Protein AF-A0A527Y9M3-F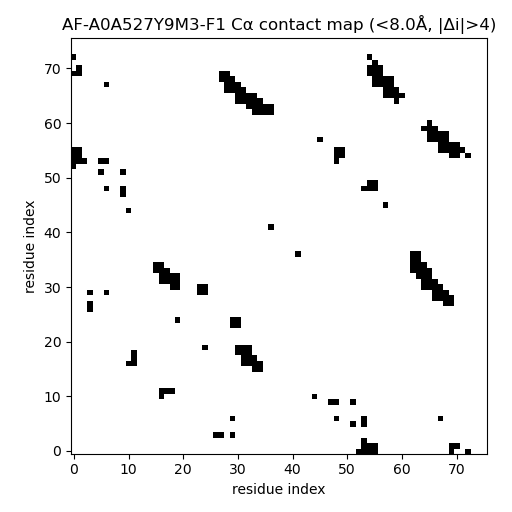1 (afdb_monomer)

Foldseek 3Di:
DDDPVLLCVLQVVDPQKAWDDPVPDDPFKTKIWHAQDDPVNVVVSVVSCVVSVAQWDWDDDPRTIIMIGRPPPPPD

Mean predicted aligned error: 4.99 Å

Sequence (76 aa):
GWSLEKVDAVLGSLKDTVRQPDGYQHAFKSSWYLLDASPETLASIERALAEAGLSVTMVYSSGRDLDILPRSADKG

pLDDT: mean 85.1, std 11.39, range [38.97, 92.88]

Solvent-accessible surface area (backbone atoms only — not comparable to full-atom values): 4392 Å² total; per-residue (Å²): 77,76,52,70,71,58,52,47,55,59,46,66,68,39,90,67,46,42,79,50,62,71,92,66,48,46,103,68,33,48,40,29,36,34,68,72,66,48,72,69,55,51,52,51,51,53,45,53,41,46,74,73,53,37,36,61,40,81,45,78,43,96,61,27,44,34,36,43,28,54,39,76,70,78,84,122

Structure (mmCIF, N/CA/C/O backbone):
data_AF-A0A527Y9M3-F1
#
_entry.id   AF-A0A527Y9M3-F1
#
loop_
_atom_site.group_PDB
_atom_site.id
_atom_site.type_symbol
_atom_site.label_atom_id
_atom_site.label_alt_id
_atom_site.label_comp_id
_atom_site.label_asym_id
_atom_site.label_entity_id
_atom_site.label_seq_id
_atom_site.pdbx_PDB_ins_code
_atom_site.Cartn_x
_atom_site.Cartn_y
_atom_site.Cartn_z
_atom_site.occupancy
_atom_site.B_iso_or_equiv
_atom_site.auth_seq_id
_atom_site.auth_comp_id
_atom_site.auth_asym_id
_atom_site.auth_atom_id
_atom_site.pdbx_PDB_model_num
ATOM 1 N N . GLY A 1 1 ? 13.536 -3.842 4.212 1.00 75.94 1 GLY A N 1
ATOM 2 C CA . GLY A 1 1 ? 13.947 -3.496 2.826 1.00 75.94 1 GLY A CA 1
ATOM 3 C C . GLY A 1 1 ? 12.731 -3.338 1.922 1.00 75.94 1 GLY A C 1
ATOM 4 O O . GLY A 1 1 ? 11.643 -3.688 2.354 1.00 75.94 1 GLY A O 1
ATOM 5 N N . TRP A 1 2 ? 12.874 -2.814 0.699 1.00 83.19 2 TRP A N 1
ATOM 6 C CA . TRP A 1 2 ? 11.780 -2.724 -0.291 1.00 83.19 2 TRP A CA 1
ATOM 7 C C . TRP A 1 2 ? 11.772 -3.946 -1.213 1.00 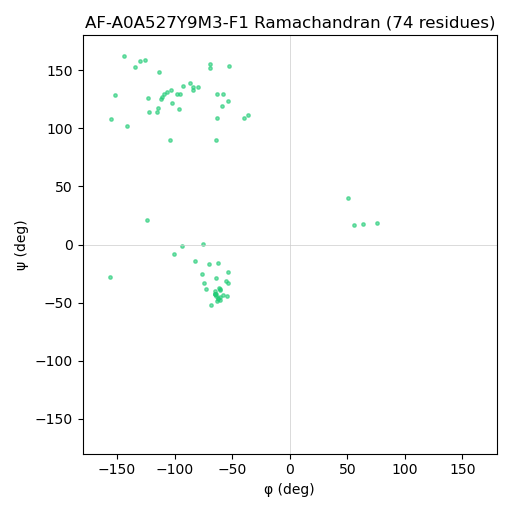83.19 2 TRP A C 1
ATOM 9 O O . TRP A 1 2 ? 12.827 -4.366 -1.686 1.00 83.19 2 TRP A O 1
ATOM 19 N N . SER A 1 3 ? 10.600 -4.521 -1.486 1.00 87.56 3 SER A N 1
ATOM 20 C CA . SER A 1 3 ? 10.439 -5.581 -2.489 1.00 87.56 3 SER A CA 1
ATOM 21 C C . SER A 1 3 ? 9.001 -5.603 -2.996 1.00 87.56 3 SER A C 1
ATOM 23 O O . SER A 1 3 ? 8.110 -6.040 -2.271 1.00 87.56 3 SER A O 1
ATOM 25 N N . LEU A 1 4 ? 8.783 -5.166 -4.240 1.00 84.94 4 LEU A N 1
ATOM 26 C CA . LEU A 1 4 ? 7.460 -5.187 -4.879 1.00 84.94 4 LEU A CA 1
ATOM 27 C C . LEU A 1 4 ? 6.838 -6.583 -4.857 1.00 84.94 4 LEU A C 1
ATOM 29 O O . LEU A 1 4 ? 5.684 -6.727 -4.487 1.00 84.94 4 LEU A O 1
ATOM 33 N N . GLU A 1 5 ? 7.625 -7.609 -5.168 1.00 87.88 5 GLU A N 1
ATOM 34 C CA . GLU A 1 5 ? 7.159 -8.998 -5.204 1.00 87.88 5 GLU A CA 1
ATOM 35 C C . GLU A 1 5 ? 6.630 -9.475 -3.840 1.00 87.88 5 GLU A C 1
ATOM 37 O O . GLU A 1 5 ? 5.601 -10.138 -3.759 1.00 87.88 5 GLU A O 1
ATOM 42 N N . LYS A 1 6 ? 7.278 -9.065 -2.742 1.00 89.75 6 LYS A N 1
ATOM 43 C CA . LYS A 1 6 ? 6.807 -9.381 -1.387 1.00 89.75 6 LYS A CA 1
ATOM 44 C C . LYS A 1 6 ? 5.565 -8.578 -1.007 1.00 89.75 6 LYS A C 1
ATOM 46 O O . LYS A 1 6 ? 4.693 -9.117 -0.337 1.00 89.75 6 LYS A O 1
ATOM 51 N N . VAL A 1 7 ? 5.488 -7.307 -1.412 1.00 90.56 7 VAL A N 1
ATOM 52 C CA . VAL A 1 7 ? 4.284 -6.483 -1.211 1.00 90.56 7 VAL A CA 1
ATOM 53 C C . VAL A 1 7 ? 3.097 -7.126 -1.928 1.00 90.56 7 VAL A C 1
ATOM 55 O O . VAL A 1 7 ? 2.041 -7.280 -1.324 1.00 90.56 7 VAL A O 1
ATOM 58 N N . ASP A 1 8 ? 3.297 -7.567 -3.170 1.00 88.81 8 ASP A N 1
ATOM 59 C CA . ASP A 1 8 ? 2.282 -8.239 -3.980 1.00 88.81 8 ASP A CA 1
ATOM 60 C C . ASP A 1 8 ? 1.867 -9.585 -3.382 1.00 88.81 8 ASP A C 1
ATOM 62 O O . ASP A 1 8 ? 0.683 -9.881 -3.309 1.00 88.81 8 ASP A O 1
ATOM 66 N N . ALA A 1 9 ? 2.810 -10.365 -2.848 1.00 90.69 9 ALA A N 1
ATOM 67 C CA . ALA A 1 9 ? 2.495 -11.619 -2.168 1.00 90.69 9 ALA A CA 1
ATOM 68 C C . ALA A 1 9 ? 1.668 -11.410 -0.885 1.00 90.69 9 ALA A C 1
ATOM 70 O O . ALA A 1 9 ? 0.711 -12.148 -0.638 1.00 90.69 9 ALA A O 1
ATOM 71 N N . VAL A 1 10 ? 2.015 -10.406 -0.070 1.00 90.94 10 VAL A N 1
ATOM 72 C CA . VAL A 1 10 ? 1.286 -10.090 1.171 1.00 90.94 10 VAL A CA 1
ATOM 73 C C . VAL A 1 10 ? -0.107 -9.557 0.848 1.00 90.94 10 VAL A C 1
ATOM 75 O O . VAL A 1 10 ? -1.093 -10.089 1.351 1.00 90.94 10 VAL A O 1
ATOM 78 N N . LEU A 1 11 ? -0.200 -8.539 -0.011 1.00 89.38 11 LEU A N 1
ATOM 79 C CA . LEU A 1 11 ? -1.474 -7.906 -0.342 1.00 89.38 11 LEU A CA 1
ATOM 80 C C . LEU A 1 11 ? -2.336 -8.772 -1.256 1.00 89.38 11 LEU A C 1
ATOM 82 O O . LEU A 1 11 ? -3.544 -8.775 -1.094 1.00 89.38 11 LEU A O 1
ATOM 86 N N . GLY A 1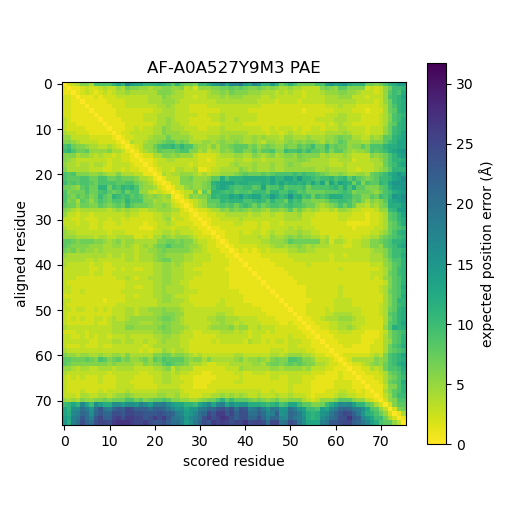 12 ? -1.762 -9.554 -2.163 1.00 87.00 12 GLY A N 1
ATOM 87 C CA . GLY A 1 12 ? -2.503 -10.491 -3.010 1.00 87.00 12 GLY A CA 1
ATOM 88 C C . GLY A 1 12 ? -3.070 -11.693 -2.250 1.00 87.00 12 GLY A C 1
ATOM 89 O O . GLY A 1 12 ? -3.974 -12.360 -2.747 1.00 87.00 12 GLY A O 1
ATOM 90 N N . SER A 1 13 ? -2.578 -11.966 -1.037 1.00 86.88 13 SER A N 1
ATOM 91 C CA . SER A 1 13 ? -3.141 -13.001 -0.157 1.00 86.88 13 SER A CA 1
ATOM 92 C C . SER A 1 13 ? -4.367 -12.523 0.629 1.00 86.88 13 SER A C 1
ATOM 94 O O . SER A 1 13 ? -5.083 -13.342 1.211 1.00 86.88 13 SER A O 1
ATOM 96 N N . LEU A 1 14 ? -4.620 -11.214 0.672 1.00 84.06 14 LEU A N 1
ATOM 97 C CA . LEU A 1 14 ? -5.785 -10.639 1.336 1.00 84.06 14 LEU A CA 1
ATOM 98 C C . LEU A 1 14 ? -6.967 -10.626 0.361 1.00 84.06 14 LEU A C 1
ATOM 100 O O . LEU A 1 14 ? -6.815 -10.349 -0.824 1.00 84.06 14 LEU A O 1
ATOM 104 N N . LYS A 1 15 ? -8.163 -10.959 0.852 1.00 77.06 15 LYS A N 1
ATOM 105 C CA . LYS A 1 15 ? -9.360 -11.059 -0.002 1.00 77.06 15 LYS A CA 1
ATOM 106 C C . LYS A 1 15 ? -9.942 -9.699 -0.386 1.00 77.06 15 LYS A C 1
ATOM 108 O O . LYS A 1 15 ? -10.613 -9.600 -1.408 1.00 77.06 15 LYS A O 1
ATOM 113 N N . ASP A 1 16 ? -9.698 -8.684 0.435 1.00 84.81 16 ASP A N 1
ATOM 114 C CA . ASP A 1 16 ? -10.323 -7.361 0.328 1.00 84.81 16 ASP A CA 1
ATOM 115 C C . ASP A 1 16 ? -9.485 -6.355 -0.477 1.00 84.81 16 ASP A C 1
ATOM 117 O O . ASP A 1 16 ? -9.894 -5.213 -0.685 1.00 84.81 16 ASP A O 1
ATOM 121 N N . THR A 1 17 ? -8.310 -6.772 -0.943 1.00 88.06 17 THR A N 1
ATOM 122 C CA . THR A 1 17 ? -7.364 -5.956 -1.704 1.00 88.06 17 THR A CA 1
ATOM 123 C C . THR A 1 17 ? -7.370 -6.358 -3.175 1.00 88.06 17 THR A C 1
ATOM 125 O O . THR A 1 17 ? -7.242 -7.525 -3.540 1.00 88.06 17 THR A O 1
ATOM 128 N N . VAL A 1 18 ? -7.469 -5.367 -4.056 1.00 87.81 18 VAL A N 1
ATOM 129 C CA . VAL A 1 18 ? -7.391 -5.572 -5.507 1.00 87.81 18 VAL A CA 1
ATOM 130 C C . VAL A 1 18 ? -6.267 -4.720 -6.066 1.00 87.81 18 VAL A C 1
ATOM 132 O O . VAL A 1 18 ? -6.229 -3.512 -5.850 1.00 87.81 18 VAL A O 1
ATOM 135 N N . ARG A 1 19 ? -5.339 -5.331 -6.802 1.00 87.75 19 ARG A N 1
ATOM 136 C CA . ARG A 1 19 ? -4.226 -4.607 -7.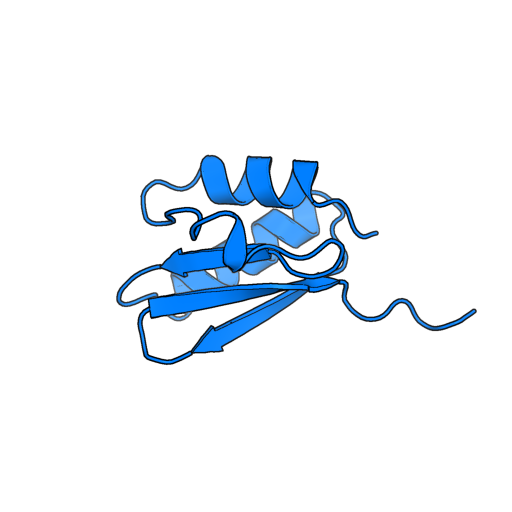424 1.00 87.75 19 ARG A CA 1
ATOM 137 C C . ARG A 1 19 ? -4.757 -3.603 -8.450 1.00 87.75 19 ARG A C 1
ATOM 139 O O . ARG A 1 19 ? -5.556 -3.968 -9.314 1.00 87.75 19 ARG A O 1
ATOM 146 N N . GLN A 1 20 ? -4.313 -2.347 -8.372 1.00 87.50 20 GLN A N 1
ATOM 147 C CA . GLN A 1 20 ? -4.674 -1.345 -9.379 1.00 87.50 20 GLN A CA 1
ATOM 148 C C . GLN A 1 20 ? -3.994 -1.656 -10.728 1.00 87.50 20 GLN A C 1
ATOM 150 O O . GLN A 1 20 ? -2.943 -2.309 -10.738 1.00 87.50 20 GLN A O 1
ATOM 155 N N . PRO A 1 21 ? -4.552 -1.190 -11.865 1.00 83.69 21 PRO A N 1
ATOM 156 C CA . PRO A 1 21 ? -3.985 -1.423 -13.193 1.00 83.69 21 PRO A CA 1
ATOM 157 C C . PRO A 1 21 ? -2.513 -1.015 -13.296 1.00 83.69 21 PRO A C 1
ATOM 159 O O . PRO A 1 21 ? -2.066 -0.101 -12.605 1.00 83.69 21 PRO A O 1
ATOM 162 N N . ASP A 1 22 ? -1.780 -1.647 -14.215 1.00 77.50 22 ASP A N 1
ATOM 163 C CA . ASP A 1 22 ? -0.326 -1.476 -14.363 1.00 77.50 22 ASP A CA 1
ATOM 164 C C . ASP A 1 22 ? 0.105 -0.011 -14.558 1.00 77.50 22 ASP A C 1
ATOM 166 O O . ASP A 1 22 ? 1.129 0.407 -14.032 1.00 77.50 22 ASP A O 1
ATOM 170 N N . GLY A 1 23 ? -0.737 0.813 -15.194 1.00 73.81 23 GLY A N 1
ATOM 171 C CA . GLY A 1 23 ? -0.482 2.249 -15.372 1.00 73.81 23 GLY A CA 1
ATOM 172 C C . GLY A 1 23 ? -0.392 3.067 -14.074 1.00 73.81 23 GLY A C 1
ATOM 173 O O . GLY A 1 23 ? 0.108 4.188 -14.110 1.00 73.81 23 GLY A O 1
ATOM 174 N N . TYR A 1 24 ? -0.851 2.522 -12.944 1.00 68.56 24 TYR A N 1
ATOM 175 C CA . TYR A 1 24 ? -0.727 3.124 -11.610 1.00 68.56 24 TYR A CA 1
ATOM 176 C C . TYR A 1 24 ? 0.409 2.511 -10.780 1.00 68.56 24 TYR A C 1
ATOM 178 O O . TYR A 1 24 ? 0.726 3.015 -9.702 1.00 68.56 24 TYR A O 1
ATOM 186 N N . GLN A 1 25 ? 1.026 1.428 -11.259 1.00 76.62 25 GLN A N 1
ATOM 187 C CA . GLN A 1 25 ? 2.158 0.796 -10.595 1.00 76.62 25 GLN A CA 1
ATOM 188 C C . GLN A 1 25 ? 3.445 1.523 -10.994 1.00 76.62 25 GLN A C 1
ATOM 190 O O . GLN A 1 25 ? 3.689 1.813 -12.164 1.00 76.62 25 GLN A O 1
ATOM 195 N N . HIS A 1 26 ? 4.311 1.797 -10.022 1.00 75.81 26 HIS A N 1
ATOM 196 C CA . HIS A 1 26 ? 5.645 2.330 -10.286 1.00 75.81 26 HIS A CA 1
ATOM 197 C C . HIS A 1 26 ? 6.704 1.447 -9.623 1.00 75.81 26 HIS A C 1
ATOM 199 O O . HIS A 1 26 ? 6.442 0.760 -8.640 1.00 75.81 26 HIS A O 1
ATOM 205 N N . ALA A 1 27 ? 7.952 1.521 -10.094 1.00 74.19 27 ALA A N 1
ATOM 206 C CA . ALA A 1 27 ? 9.072 0.765 -9.511 1.00 74.19 27 ALA A CA 1
ATOM 207 C C . ALA A 1 27 ? 9.249 0.985 -7.985 1.00 74.19 27 ALA A C 1
ATOM 209 O O . ALA A 1 27 ? 9.788 0.132 -7.277 1.00 74.19 27 ALA A O 1
ATOM 210 N N . PHE A 1 28 ? 8.754 2.119 -7.479 1.00 79.12 28 PHE A N 1
ATOM 211 C CA . PHE A 1 28 ? 8.799 2.527 -6.074 1.00 79.12 28 PHE A CA 1
ATOM 212 C C . PHE A 1 28 ? 7.407 2.831 -5.495 1.00 79.12 28 PHE A C 1
ATOM 214 O O . PHE A 1 28 ? 7.299 3.573 -4.524 1.00 79.12 28 PHE A O 1
A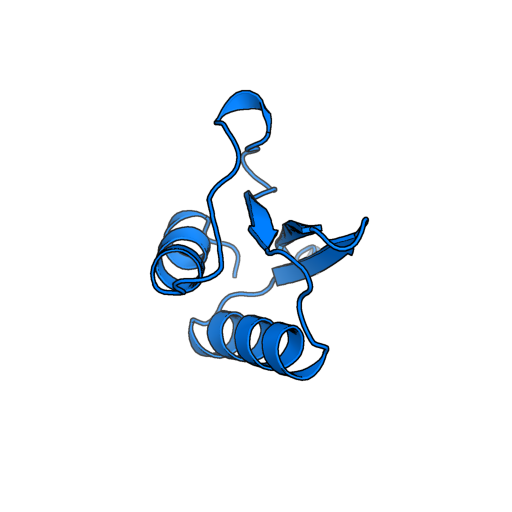TOM 221 N N . LYS A 1 29 ? 6.330 2.313 -6.097 1.00 84.50 29 LYS A N 1
ATOM 222 C CA . LYS A 1 29 ? 4.962 2.480 -5.591 1.00 84.50 29 LYS A CA 1
ATOM 223 C C . LYS A 1 29 ? 4.096 1.304 -6.015 1.00 84.50 29 LYS A C 1
ATOM 225 O O . LYS A 1 29 ? 4.018 1.007 -7.202 1.00 84.50 29 LYS A O 1
ATOM 230 N N . SER A 1 30 ? 3.409 0.691 -5.057 1.00 89.25 30 SER A N 1
ATOM 231 C CA . SER A 1 30 ? 2.394 -0.317 -5.344 1.00 89.25 30 SER A CA 1
ATOM 232 C C . SER A 1 30 ? 1.017 0.183 -4.928 1.00 89.25 30 SER A C 1
ATOM 234 O O . SER A 1 30 ? 0.797 0.447 -3.748 1.00 89.25 30 SER A O 1
ATOM 236 N N . SER A 1 31 ? 0.114 0.330 -5.895 1.00 91.00 31 SER A N 1
ATOM 237 C CA . SER A 1 31 ? -1.235 0.866 -5.680 1.00 91.00 31 SER A CA 1
ATOM 238 C C . SER A 1 31 ? -2.278 -0.251 -5.674 1.00 91.00 31 SER A C 1
ATOM 240 O O . SER A 1 31 ? -2.293 -1.116 -6.554 1.00 91.00 31 SER A O 1
ATOM 242 N N . TRP A 1 32 ? -3.169 -0.218 -4.689 1.00 92.88 32 TRP A N 1
ATOM 243 C CA . TRP A 1 32 ? -4.209 -1.211 -4.429 1.00 92.88 32 TRP A CA 1
ATOM 244 C C . TRP A 1 32 ? -5.540 -0.516 -4.143 1.00 92.88 32 TRP A C 1
ATOM 246 O O . TRP A 1 32 ? -5.584 0.631 -3.699 1.00 92.88 32 TRP A O 1
ATOM 256 N N . TYR A 1 33 ? -6.635 -1.203 -4.428 1.00 91.69 33 TYR A N 1
ATOM 257 C CA . TYR A 1 33 ? -7.958 -0.862 -3.936 1.00 91.69 33 TYR A CA 1
ATOM 258 C C . TYR A 1 33 ? -8.234 -1.682 -2.683 1.00 91.69 33 TYR A C 1
ATOM 260 O O . TYR A 1 33 ? -8.071 -2.899 -2.703 1.00 91.69 33 TYR A O 1
ATOM 268 N N . LEU A 1 34 ? -8.659 -1.017 -1.617 1.00 91.75 34 LEU A N 1
ATOM 269 C CA . LEU A 1 34 ? -9.120 -1.602 -0.365 1.00 91.75 34 LEU A CA 1
ATOM 270 C C . LEU A 1 34 ? -10.310 -0.770 0.113 1.00 91.75 34 LEU A C 1
ATOM 272 O O . LEU A 1 34 ? -10.123 0.340 0.596 1.00 91.75 34 LEU A O 1
ATOM 276 N N . LEU A 1 35 ? -11.530 -1.264 -0.074 1.00 90.94 35 LEU A N 1
ATOM 277 C CA . LEU A 1 35 ? -12.743 -0.492 0.207 1.00 90.94 35 LEU A CA 1
ATOM 278 C C . LEU A 1 35 ? -13.066 -0.488 1.702 1.00 90.94 35 LEU A C 1
ATOM 280 O O . LEU A 1 35 ? -13.039 -1.542 2.329 1.00 90.94 35 LEU A O 1
ATOM 284 N N . ASP A 1 36 ? -13.415 0.685 2.236 1.00 87.81 36 ASP A N 1
ATOM 285 C CA . ASP A 1 36 ? -13.923 0.855 3.608 1.00 87.81 36 ASP A CA 1
ATOM 286 C C . ASP A 1 36 ? -13.039 0.178 4.676 1.00 87.81 36 ASP A C 1
ATOM 288 O O . ASP A 1 36 ? -13.501 -0.446 5.632 1.00 87.81 36 ASP A O 1
ATOM 292 N N . ALA A 1 37 ? -11.718 0.282 4.493 1.00 88.75 37 ALA A N 1
ATOM 293 C CA . ALA A 1 37 ? -10.745 -0.298 5.404 1.00 88.75 37 ALA A CA 1
ATOM 294 C C . ALA A 1 37 ? -10.923 0.257 6.820 1.00 88.75 37 ALA A C 1
ATOM 296 O O . ALA A 1 37 ? -10.736 1.452 7.068 1.00 88.75 37 ALA A O 1
ATOM 297 N N . SER A 1 38 ? -11.213 -0.631 7.768 1.00 90.12 38 SER A N 1
ATOM 298 C CA . SER A 1 38 ? -11.186 -0.280 9.183 1.00 90.12 38 SER A CA 1
ATOM 299 C C . SER A 1 38 ? -9.741 -0.025 9.643 1.00 90.12 38 SER A C 1
ATOM 301 O O . SER A 1 38 ? -8.810 -0.642 9.113 1.00 90.12 38 SER A O 1
ATOM 303 N N . PRO A 1 39 ? -9.516 0.822 10.665 1.00 89.38 39 PRO A N 1
ATOM 304 C CA . PRO A 1 39 ? -8.183 1.039 11.234 1.00 89.38 39 PRO A CA 1
ATOM 305 C C . PRO A 1 39 ? -7.493 -0.263 11.668 1.00 89.38 39 PRO A C 1
ATOM 307 O O . PRO A 1 39 ? -6.281 -0.397 11.531 1.00 89.38 39 PRO A O 1
ATOM 310 N N . GLU A 1 40 ? -8.269 -1.242 12.139 1.00 90.88 40 GLU A N 1
ATOM 311 C CA . GLU A 1 40 ? -7.790 -2.579 12.508 1.00 90.88 40 GLU A CA 1
ATOM 312 C C . GLU A 1 40 ? -7.260 -3.360 11.297 1.00 90.88 40 GLU A C 1
ATOM 314 O O . GLU A 1 40 ? -6.188 -3.962 11.368 1.00 90.88 40 GLU A O 1
ATOM 319 N N . THR A 1 41 ? -7.963 -3.294 10.161 1.00 90.00 41 THR A N 1
ATOM 320 C CA . THR A 1 41 ? -7.528 -3.894 8.893 1.00 90.00 41 THR A CA 1
ATOM 321 C C . THR A 1 41 ? -6.224 -3.261 8.422 1.00 90.00 41 THR A C 1
ATOM 323 O O . THR A 1 41 ? -5.280 -3.974 8.091 1.00 90.00 41 THR A O 1
ATOM 326 N N . LEU A 1 42 ? -6.136 -1.929 8.453 1.00 90.88 42 LEU A N 1
ATOM 327 C CA . LEU A 1 42 ? -4.920 -1.203 8.083 1.00 90.88 42 LEU A CA 1
ATOM 328 C C . LEU A 1 42 ? -3.741 -1.600 8.986 1.00 90.88 42 LEU A C 1
ATOM 330 O O . LEU A 1 42 ? -2.675 -1.953 8.486 1.00 90.88 42 LEU A O 1
ATOM 334 N N . ALA A 1 43 ? -3.936 -1.631 10.305 1.00 91.69 43 ALA A N 1
ATOM 335 C CA . ALA A 1 43 ? -2.897 -2.057 11.243 1.00 91.69 43 ALA A CA 1
ATOM 336 C C . ALA A 1 43 ? -2.457 -3.516 11.014 1.00 91.69 43 ALA A C 1
ATOM 338 O O . ALA A 1 43 ? -1.270 -3.831 11.114 1.00 91.69 43 ALA A O 1
ATOM 339 N N . SER A 1 44 ? -3.391 -4.408 10.671 1.00 91.94 44 SER A N 1
ATOM 340 C CA . SER A 1 44 ? -3.084 -5.803 10.335 1.00 91.94 44 SER A CA 1
ATOM 341 C C . SER A 1 44 ? -2.238 -5.914 9.062 1.00 91.94 44 SER A C 1
ATOM 343 O O . SER A 1 44 ? -1.253 -6.653 9.048 1.00 91.94 44 SER A O 1
ATOM 345 N N . ILE A 1 45 ? -2.559 -5.127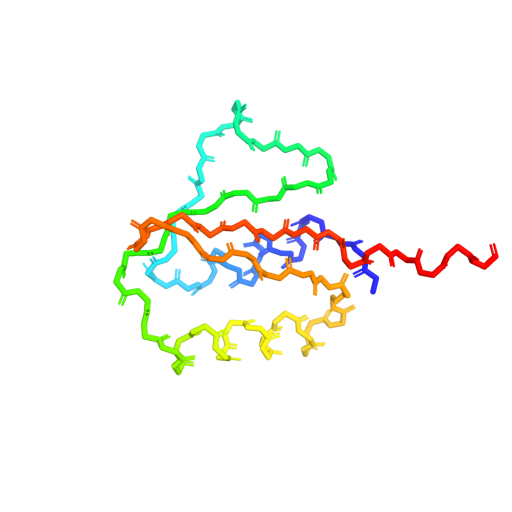 8.030 1.00 91.75 45 ILE A N 1
ATOM 346 C CA . ILE A 1 45 ? -1.787 -5.053 6.782 1.00 91.75 45 ILE A CA 1
ATOM 347 C C . ILE A 1 45 ? -0.375 -4.529 7.048 1.00 91.75 45 ILE A C 1
ATOM 349 O O . ILE A 1 45 ? 0.603 -5.138 6.613 1.00 91.75 45 ILE A O 1
ATOM 353 N N . GLU A 1 46 ? -0.254 -3.424 7.786 1.00 91.44 46 GLU A N 1
ATOM 354 C CA . GLU A 1 46 ? 1.044 -2.840 8.132 1.00 91.44 46 GLU A CA 1
ATOM 355 C C . GLU A 1 46 ? 1.919 -3.848 8.888 1.00 91.44 46 GLU A C 1
ATOM 357 O O . GLU A 1 46 ? 3.094 -4.035 8.558 1.00 91.44 46 GLU A O 1
ATOM 362 N N . ARG A 1 47 ? 1.326 -4.567 9.847 1.00 92.00 47 ARG A N 1
ATOM 363 C CA . ARG A 1 47 ? 2.009 -5.625 10.588 1.00 92.00 47 ARG A CA 1
ATOM 364 C C . ARG A 1 47 ? 2.448 -6.773 9.677 1.00 92.00 47 ARG A C 1
ATOM 366 O O . ARG A 1 47 ? 3.597 -7.192 9.774 1.00 92.00 47 ARG A O 1
ATOM 373 N N . ALA A 1 48 ? 1.588 -7.256 8.780 1.00 91.88 48 ALA A N 1
ATOM 374 C CA . ALA A 1 48 ? 1.929 -8.337 7.854 1.00 91.88 48 ALA A CA 1
ATOM 375 C C . ALA A 1 48 ? 3.101 -7.956 6.929 1.00 91.88 48 ALA A C 1
ATOM 377 O O . ALA A 1 48 ? 4.001 -8.761 6.684 1.00 91.88 48 ALA A O 1
ATOM 378 N N . LEU A 1 49 ? 3.135 -6.702 6.463 1.00 91.31 49 LEU A N 1
ATOM 379 C CA . LEU A 1 49 ? 4.250 -6.164 5.683 1.00 91.31 49 LEU A CA 1
ATOM 380 C C . LEU A 1 49 ? 5.543 -6.123 6.519 1.00 91.31 49 LEU A C 1
ATOM 382 O O . LEU A 1 49 ? 6.599 -6.556 6.047 1.00 91.31 49 LEU A O 1
ATOM 386 N N . ALA A 1 50 ? 5.466 -5.668 7.771 1.00 90.75 50 ALA A N 1
ATOM 387 C CA . ALA A 1 50 ? 6.607 -5.649 8.685 1.00 90.75 50 ALA A CA 1
ATOM 388 C C . ALA A 1 50 ? 7.126 -7.065 9.012 1.00 90.75 50 ALA A C 1
ATOM 390 O O . ALA A 1 50 ? 8.337 -7.292 8.979 1.00 90.75 50 ALA A O 1
ATOM 391 N N . GLU A 1 51 ? 6.236 -8.033 9.255 1.00 91.50 51 GLU A N 1
ATOM 392 C CA . GLU A 1 51 ? 6.579 -9.444 9.504 1.00 91.50 51 GLU A CA 1
ATOM 393 C C . GLU A 1 51 ? 7.235 -10.104 8.275 1.00 91.50 51 GLU A C 1
ATOM 395 O O . GLU A 1 51 ? 8.120 -10.945 8.423 1.00 91.50 51 GLU A O 1
ATOM 400 N N . ALA A 1 52 ? 6.912 -9.652 7.057 1.00 89.69 52 ALA A N 1
ATOM 401 C CA . ALA A 1 52 ? 7.600 -10.052 5.823 1.00 89.69 52 ALA A CA 1
ATOM 402 C C . ALA A 1 52 ? 8.998 -9.404 5.635 1.00 89.69 52 ALA A C 1
ATOM 404 O O . ALA A 1 52 ? 9.683 -9.645 4.626 1.00 89.69 52 ALA A O 1
ATOM 405 N N . GLY A 1 53 ? 9.437 -8.572 6.589 1.00 90.06 53 GLY A N 1
ATOM 406 C CA . GLY A 1 53 ? 10.703 -7.833 6.555 1.00 90.06 53 GLY A CA 1
ATOM 407 C C . GLY A 1 53 ? 10.686 -6.619 5.617 1.00 90.06 53 GLY A C 1
ATOM 408 O O . GLY A 1 53 ? 11.750 -6.139 5.191 1.00 90.06 53 GLY A O 1
ATOM 409 N N . LEU A 1 54 ? 9.494 -6.137 5.247 1.00 90.62 54 LEU A N 1
ATOM 410 C CA . LEU A 1 54 ? 9.335 -4.980 4.374 1.00 90.62 54 LEU A CA 1
ATOM 411 C C . LEU A 1 54 ? 9.423 -3.688 5.185 1.00 90.62 54 LEU A C 1
ATOM 413 O O . LEU A 1 54 ? 8.800 -3.530 6.228 1.00 90.62 54 LEU A O 1
ATOM 417 N N . SER A 1 55 ? 10.208 -2.741 4.679 1.00 88.62 55 SER A N 1
ATOM 418 C CA . SER A 1 55 ? 10.306 -1.389 5.235 1.00 88.62 55 SER A CA 1
ATOM 419 C C . SER A 1 55 ? 9.529 -0.468 4.312 1.00 88.62 55 SER A C 1
ATOM 421 O O . SER A 1 55 ? 10.067 0.025 3.320 1.00 88.62 55 SER A O 1
ATOM 423 N N . VAL A 1 56 ? 8.242 -0.312 4.598 1.00 90.81 56 VAL A N 1
ATOM 424 C CA . VAL A 1 56 ? 7.289 0.393 3.739 1.00 90.81 56 VAL A CA 1
ATOM 425 C C . VAL A 1 56 ? 6.490 1.425 4.519 1.00 90.81 56 VAL A C 1
ATOM 427 O O . VAL A 1 56 ? 6.386 1.352 5.742 1.00 90.81 56 VAL A O 1
ATOM 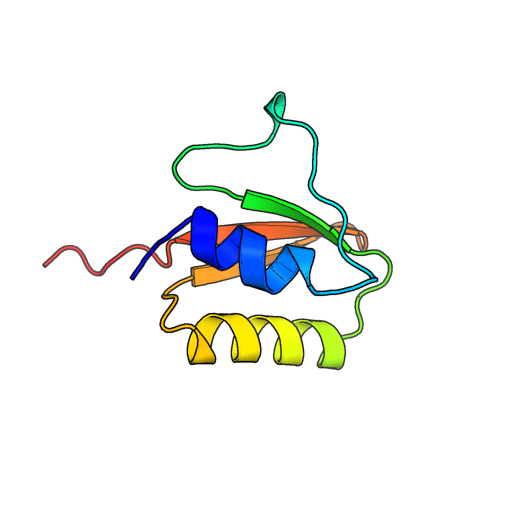430 N N . THR A 1 57 ? 5.964 2.401 3.794 1.00 91.00 57 THR A N 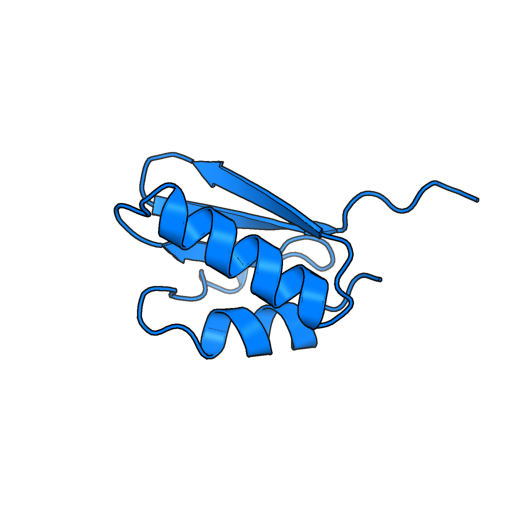1
ATOM 431 C CA . THR A 1 57 ? 4.985 3.369 4.270 1.00 91.00 57 THR A CA 1
ATOM 432 C C . THR A 1 57 ? 3.671 3.072 3.571 1.00 91.00 57 THR A C 1
ATOM 434 O O . THR A 1 57 ? 3.626 2.998 2.342 1.00 91.00 57 THR A O 1
ATOM 437 N N . MET A 1 58 ? 2.614 2.905 4.356 1.00 91.62 58 MET A N 1
ATOM 438 C CA . MET A 1 58 ? 1.266 2.676 3.863 1.00 91.62 58 MET A CA 1
ATOM 439 C C . MET A 1 58 ? 0.496 3.998 3.853 1.00 91.62 58 MET A C 1
ATOM 441 O O . MET A 1 58 ? 0.473 4.716 4.851 1.00 91.62 58 MET A O 1
ATOM 445 N N . VAL A 1 59 ? -0.124 4.329 2.724 1.00 91.62 59 VAL A N 1
ATOM 446 C CA . VAL A 1 59 ? -0.934 5.536 2.548 1.00 91.62 59 VAL A CA 1
ATOM 447 C C . VAL A 1 59 ? -2.327 5.108 2.121 1.00 91.62 59 VAL A C 1
ATOM 449 O O . VAL A 1 59 ? -2.504 4.560 1.040 1.00 91.62 59 VAL A O 1
ATOM 452 N N . TYR A 1 60 ? -3.316 5.357 2.972 1.00 92.88 60 TYR A N 1
ATOM 453 C CA . TYR A 1 60 ? -4.715 5.078 2.672 1.00 92.88 60 TYR A CA 1
ATOM 454 C C . TYR A 1 60 ? -5.477 6.386 2.466 1.00 92.88 60 TYR A C 1
ATOM 456 O O . TYR A 1 60 ? -5.376 7.303 3.283 1.00 92.88 60 TYR A O 1
ATOM 464 N N . SER A 1 61 ? -6.220 6.495 1.368 1.00 90.31 61 SER A N 1
ATOM 465 C CA . SER A 1 61 ? -6.934 7.715 0.991 1.00 90.31 61 SER A CA 1
ATOM 466 C C . SER A 1 61 ? -8.275 7.417 0.321 1.00 90.31 61 SER A C 1
ATOM 468 O O . SER A 1 61 ? -8.544 6.301 -0.124 1.00 90.31 61 SER A O 1
ATOM 470 N N . SER A 1 62 ? -9.152 8.424 0.282 1.00 87.69 62 SER A N 1
ATOM 471 C CA . SER A 1 62 ? -10.451 8.369 -0.412 1.00 87.69 62 SER A CA 1
ATOM 472 C C . SER A 1 62 ? -11.381 7.218 0.010 1.00 87.69 62 SER A C 1
ATOM 474 O O . SER A 1 62 ? -12.311 6.892 -0.723 1.00 87.69 62 SER A O 1
ATOM 476 N N . GLY A 1 63 ? -11.129 6.578 1.160 1.00 87.50 63 GLY A N 1
ATOM 477 C CA . GLY A 1 63 ? -11.885 5.408 1.619 1.00 87.50 63 GLY A CA 1
ATOM 478 C C . GLY A 1 63 ? -11.760 4.173 0.715 1.00 87.50 63 GLY A C 1
ATOM 479 O O . GLY A 1 63 ? -12.610 3.285 0.784 1.00 87.50 63 GLY A O 1
ATOM 480 N N . ARG A 1 64 ? -10.749 4.132 -0.165 1.00 90.75 64 ARG A N 1
ATOM 481 C CA . ARG A 1 64 ? -10.561 3.025 -1.114 1.00 90.75 64 ARG A CA 1
ATOM 482 C C . ARG A 1 64 ? -9.140 2.830 -1.623 1.00 90.75 64 ARG A C 1
ATOM 484 O O . ARG A 1 64 ? -8.806 1.738 -2.064 1.00 90.75 64 ARG A O 1
ATOM 491 N N . ASP A 1 65 ? -8.343 3.890 -1.684 1.00 91.56 65 ASP A N 1
ATOM 492 C CA . ASP A 1 65 ? -7.067 3.891 -2.389 1.00 91.56 65 ASP A CA 1
ATOM 493 C C . ASP A 1 65 ? -5.953 3.608 -1.379 1.00 91.56 65 ASP A C 1
ATOM 495 O O . ASP A 1 65 ? -5.750 4.384 -0.444 1.00 91.56 65 ASP A O 1
ATOM 499 N N . LEU A 1 66 ? -5.254 2.487 -1.556 1.00 92.75 66 LEU A N 1
ATOM 500 C CA . LEU A 1 66 ? -4.160 2.033 -0.705 1.00 92.75 66 LEU A CA 1
ATOM 501 C C . LEU A 1 66 ? -2.852 2.028 -1.495 1.00 92.75 66 LEU A C 1
ATOM 503 O O . LEU A 1 66 ? -2.664 1.231 -2.408 1.00 92.75 66 LEU A O 1
ATOM 507 N N . ASP A 1 67 ? -1.920 2.883 -1.107 1.00 91.56 67 ASP A N 1
AT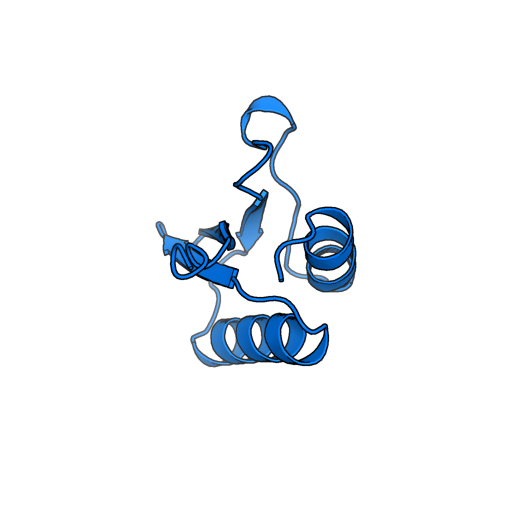OM 508 C CA . ASP A 1 67 ? -0.608 2.996 -1.722 1.00 91.56 67 ASP A CA 1
ATOM 509 C C . ASP A 1 67 ? 0.479 2.516 -0.761 1.00 91.56 67 ASP A C 1
ATOM 511 O O . ASP A 1 67 ? 0.617 3.021 0.354 1.00 91.56 67 ASP A O 1
ATOM 515 N N . ILE A 1 68 ? 1.291 1.561 -1.209 1.00 91.88 68 ILE A N 1
ATOM 516 C CA . ILE A 1 68 ? 2.484 1.111 -0.497 1.00 91.88 68 ILE A CA 1
ATOM 517 C C . ILE A 1 68 ? 3.709 1.725 -1.159 1.00 91.88 68 ILE A C 1
ATOM 519 O O . ILE A 1 68 ? 3.985 1.514 -2.343 1.00 91.88 68 ILE A O 1
ATOM 523 N N . LEU A 1 69 ? 4.462 2.472 -0.366 1.00 90.12 69 LEU A N 1
ATOM 524 C CA . LEU A 1 69 ? 5.690 3.140 -0.768 1.00 90.12 69 LEU A CA 1
ATOM 525 C C . LEU A 1 69 ? 6.865 2.511 -0.017 1.00 90.12 69 LEU A C 1
ATOM 527 O O . LEU A 1 69 ? 6.694 2.091 1.128 1.00 90.12 69 LEU A O 1
ATOM 531 N N . PRO A 1 70 ? 8.076 2.455 -0.589 1.00 88.69 70 PRO A N 1
ATOM 532 C CA . PRO A 1 70 ? 9.257 2.169 0.201 1.00 88.69 70 PRO A CA 1
ATOM 533 C C . PRO A 1 70 ? 9.352 3.233 1.291 1.00 88.69 70 PRO A C 1
ATOM 535 O O . PRO A 1 70 ? 9.285 4.433 1.010 1.00 88.69 70 PRO A O 1
ATOM 538 N N . ARG A 1 71 ? 9.515 2.802 2.543 1.00 83.69 71 ARG A N 1
ATOM 539 C CA . ARG A 1 71 ? 9.899 3.723 3.606 1.00 83.69 71 ARG A CA 1
ATOM 540 C C . ARG A 1 71 ? 11.271 4.198 3.185 1.00 83.69 71 ARG A C 1
ATOM 542 O O . ARG A 1 71 ? 12.166 3.356 3.121 1.00 83.69 71 ARG A O 1
ATOM 549 N N . SER A 1 72 ? 11.364 5.466 2.763 1.00 66.38 72 SER A N 1
ATOM 550 C CA . SER A 1 72 ? 12.584 6.070 2.228 1.00 66.38 72 SER A CA 1
ATOM 551 C C . SER A 1 72 ? 13.726 5.547 3.071 1.00 66.38 72 SER A C 1
ATOM 553 O O . SER A 1 72 ? 13.760 5.836 4.266 1.00 66.38 72 SER A O 1
ATOM 555 N N . ALA A 1 73 ? 14.549 4.668 2.493 1.00 51.03 73 ALA A N 1
ATOM 556 C CA . ALA A 1 73 ? 15.689 4.154 3.213 1.00 51.03 73 ALA A CA 1
ATOM 557 C C . ALA A 1 73 ? 16.430 5.400 3.673 1.00 51.03 73 ALA A C 1
ATOM 559 O O . ALA A 1 73 ? 16.702 6.279 2.845 1.00 51.03 73 ALA A O 1
ATOM 560 N N . ASP A 1 74 ? 16.644 5.515 4.983 1.00 43.81 74 ASP A N 1
ATOM 561 C CA . ASP A 1 74 ? 17.699 6.346 5.520 1.00 43.81 74 ASP A CA 1
ATOM 562 C C . ASP A 1 74 ? 18.864 6.210 4.550 1.00 43.81 74 ASP A C 1
ATOM 564 O O . ASP A 1 74 ? 19.377 5.114 4.298 1.00 43.81 74 ASP A O 1
ATOM 568 N N . LYS A 1 75 ? 19.133 7.316 3.864 1.00 40.22 75 LYS A N 1
ATOM 569 C CA . LYS A 1 75 ? 20.256 7.460 2.964 1.00 40.22 75 LYS A CA 1
ATOM 570 C C . LYS A 1 75 ? 21.466 7.327 3.889 1.00 40.22 75 LYS A C 1
ATOM 572 O O . LYS A 1 75 ? 21.836 8.302 4.536 1.00 40.22 75 LYS A O 1
ATOM 577 N N . GLY A 1 76 ? 21.942 6.096 4.070 1.00 38.97 76 GLY A N 1
ATOM 578 C CA . GLY A 1 76 ? 23.248 5.818 4.655 1.00 38.97 76 GLY A CA 1
ATOM 579 C C . GLY A 1 76 ? 24.333 6.425 3.787 1.00 38.97 76 GLY A C 1
ATOM 580 O O . GLY A 1 76 ? 24.140 6.449 2.546 1.00 38.97 76 GLY A O 1
#

Nearest PDB structures (foldseek):
  1tj5-assembly1_A  TM=9.010E-01  e=4.967E-05  Synechocystis sp. PCC 6803
  2dch-assembly1_X  TM=4.927E-01  e=3.791E-01  Thermoproteus
  8dy9-assembly1_I  TM=5.989E-01  e=9.329E-01  Streptomyces venezuelae
  3uvf-assembly2_B  TM=3.886E-01  e=7.213E-01  Trichoderma reesei
  3eh8-assembly3_G  TM=3.845E-01  e=7.692E-01  Aspergillus nidulans

Secondary structure (DSSP, 8-state):
---HHHHHHHHHTSSSEEEPPGGG-BTTBEEEEETT--HHHHHHHHHHHHHTT--EEEEEETTTEEEEEE------

Radius of gyration: 11.67 Å; Cα contacts (8 Å, |Δi|>4): 110; chains: 1; bounding box: 37×21×28 Å